Protein AF-A0A067EEF8-F1 (afdb_monomer_lite)

Radius of gyration: 35.22 Å; chains: 1; bounding box: 71×75×89 Å

Foldseek 3Di:
DPPCPVVVVVVVVVVVVVVVVPDDDPDDDDDDDPDDDPDDDDDDDDPVVVLVCVLVDDDPQVVQQPAADPPDDFDFDCDPNDTRTSHNQPVPPDPDRDDDPVCCSNPDDDDPVRVVVVVCPPPPPDPQQFDWDQDPPPGTDGDRPVVVVVVVPPPDDDPPDDDD

Structure (mmCIF, N/CA/C/O backbone):
data_AF-A0A067EEF8-F1
#
_entry.id   AF-A0A067EEF8-F1
#
loop_
_atom_site.group_PDB
_atom_site.id
_atom_site.type_symbol
_atom_site.label_atom_id
_atom_site.label_alt_id
_atom_site.label_comp_id
_atom_site.label_asym_id
_atom_site.label_entity_id
_atom_site.label_seq_id
_atom_site.pdbx_PDB_ins_code
_atom_site.Cartn_x
_atom_site.Cartn_y
_atom_site.Cartn_z
_atom_site.occupancy
_atom_site.B_iso_or_equiv
_atom_site.auth_seq_id
_atom_site.auth_comp_id
_atom_site.auth_asym_id
_atom_site.auth_atom_id
_atom_site.pdbx_PDB_model_num
ATOM 1 N N . TYR A 1 1 ? 37.598 6.978 -43.463 1.00 56.91 1 TYR A N 1
ATOM 2 C CA . TYR A 1 1 ? 37.581 5.510 -43.291 1.00 56.91 1 TYR A CA 1
ATOM 3 C C . TYR A 1 1 ? 36.670 4.860 -44.334 1.00 56.91 1 TYR A C 1
ATOM 5 O O . TYR A 1 1 ? 35.477 4.736 -44.089 1.00 56.91 1 TYR A O 1
ATOM 13 N N . PRO A 1 2 ? 37.197 4.474 -45.506 1.00 70.19 2 PRO A N 1
ATOM 14 C CA . PRO A 1 2 ? 36.390 4.034 -46.655 1.00 70.19 2 PRO A CA 1
ATOM 15 C C . PRO A 1 2 ? 35.853 2.589 -46.569 1.00 70.19 2 PRO A C 1
ATOM 17 O O . PRO A 1 2 ? 35.110 2.169 -47.444 1.00 70.19 2 PRO A O 1
ATOM 20 N N . SER A 1 3 ? 36.188 1.827 -45.520 1.00 80.38 3 SER A N 1
ATOM 21 C CA . SER A 1 3 ? 35.791 0.411 -45.383 1.00 80.38 3 SER A CA 1
ATOM 22 C C . SER A 1 3 ? 34.377 0.208 -44.796 1.00 80.38 3 SER A C 1
ATOM 24 O O . SER A 1 3 ? 33.764 -0.842 -44.969 1.00 80.38 3 SER A O 1
ATOM 26 N N . GLY A 1 4 ? 33.808 1.211 -44.109 1.00 84.56 4 GLY A N 1
ATOM 27 C CA . GLY A 1 4 ? 32.422 1.169 -43.605 1.00 84.56 4 GLY A CA 1
ATOM 28 C C . GLY A 1 4 ? 32.118 0.094 -42.545 1.00 84.56 4 GLY A C 1
ATOM 29 O O . GLY A 1 4 ? 30.967 -0.055 -42.138 1.00 84.56 4 GLY A O 1
ATOM 30 N N . THR A 1 5 ? 33.129 -0.634 -42.072 1.00 88.88 5 THR A N 1
ATOM 31 C CA . THR A 1 5 ? 33.020 -1.749 -41.116 1.00 88.88 5 THR A CA 1
ATOM 32 C C . THR A 1 5 ? 32.391 -1.332 -39.789 1.00 88.88 5 THR A C 1
ATOM 34 O O . THR A 1 5 ? 31.457 -1.979 -39.327 1.00 88.88 5 THR A O 1
ATOM 37 N N . VAL A 1 6 ? 32.819 -0.197 -39.232 1.00 90.00 6 VAL A N 1
ATOM 38 C CA . VAL A 1 6 ? 32.289 0.360 -37.972 1.00 90.00 6 VAL A CA 1
ATOM 39 C C . VAL A 1 6 ? 30.806 0.747 -38.089 1.00 90.00 6 VAL A C 1
ATOM 41 O O . VAL A 1 6 ? 30.022 0.568 -37.164 1.00 90.00 6 VAL A O 1
ATOM 44 N N . GLY A 1 7 ? 30.379 1.249 -39.252 1.00 92.00 7 GLY A N 1
ATOM 45 C CA . GLY A 1 7 ? 28.966 1.559 -39.486 1.00 92.00 7 GLY A CA 1
ATOM 46 C C . GLY A 1 7 ? 28.098 0.299 -39.556 1.00 92.00 7 GLY A C 1
ATOM 47 O O . GLY A 1 7 ? 26.954 0.307 -39.100 1.00 92.00 7 GLY A O 1
ATOM 48 N N . ARG A 1 8 ? 28.644 -0.798 -40.096 1.00 92.06 8 ARG A N 1
ATOM 49 C CA . ARG A 1 8 ? 27.959 -2.097 -40.156 1.00 92.06 8 ARG A CA 1
ATOM 50 C C . ARG A 1 8 ? 27.816 -2.721 -38.767 1.00 92.06 8 ARG A C 1
ATOM 52 O O . ARG A 1 8 ? 26.714 -3.157 -38.448 1.00 92.06 8 ARG A O 1
ATOM 59 N N . SER A 1 9 ? 28.849 -2.654 -37.923 1.00 93.94 9 SER A N 1
ATOM 60 C CA . SER A 1 9 ? 28.768 -3.162 -36.546 1.00 93.94 9 SER A CA 1
ATOM 61 C C . SER A 1 9 ? 27.720 -2.413 -35.716 1.00 93.94 9 SER A C 1
ATOM 63 O O . SER A 1 9 ? 26.864 -3.044 -35.103 1.00 93.94 9 SER A O 1
ATOM 65 N N . PHE A 1 10 ? 27.678 -1.075 -35.772 1.00 95.75 10 PHE A N 1
ATOM 66 C CA . PHE A 1 10 ? 26.636 -0.314 -35.068 1.00 95.75 10 PHE A CA 1
ATOM 67 C C . PHE A 1 10 ? 25.230 -0.605 -35.593 1.00 95.75 10 PHE A C 1
ATOM 69 O O . PHE A 1 10 ? 24.277 -0.663 -34.817 1.00 95.75 10 PHE A O 1
ATOM 76 N N . ARG A 1 11 ? 25.082 -0.820 -36.905 1.00 95.06 11 ARG A N 1
ATOM 77 C CA . ARG A 1 11 ? 23.795 -1.203 -37.497 1.00 95.06 11 ARG A CA 1
ATOM 78 C C . ARG A 1 11 ? 23.315 -2.556 -36.970 1.00 95.06 11 ARG A C 1
ATOM 80 O O . ARG A 1 11 ? 22.126 -2.695 -36.692 1.00 95.06 11 ARG A O 1
ATOM 87 N N . GLU A 1 12 ? 24.208 -3.531 -36.848 1.00 96.06 12 GLU A N 1
ATOM 88 C CA . GLU A 1 12 ? 23.904 -4.849 -36.280 1.00 96.06 12 GLU A CA 1
ATOM 89 C C . GLU A 1 12 ? 23.560 -4.752 -34.790 1.00 96.06 12 GLU A C 1
ATOM 91 O O . GLU A 1 12 ? 22.530 -5.269 -34.364 1.00 96.06 12 GLU A O 1
ATOM 96 N N . GLU A 1 13 ? 24.327 -3.993 -34.006 1.00 96.56 13 GLU A N 1
ATOM 97 C CA . GLU A 1 13 ? 24.024 -3.764 -32.589 1.00 96.56 13 GLU A CA 1
ATOM 98 C C . GLU A 1 13 ? 22.656 -3.105 -32.368 1.00 96.56 13 GLU A C 1
ATOM 100 O O . GLU A 1 13 ? 21.912 -3.493 -31.463 1.00 96.56 13 GLU A O 1
ATOM 105 N N . ILE A 1 14 ? 22.320 -2.092 -33.173 1.00 96.88 14 ILE A N 1
ATOM 106 C CA . ILE A 1 14 ? 21.027 -1.402 -33.096 1.00 96.88 14 ILE A CA 1
ATOM 107 C C . ILE A 1 14 ? 19.895 -2.367 -33.451 1.00 96.88 14 ILE A C 1
ATOM 109 O O . ILE A 1 14 ? 18.890 -2.397 -32.742 1.00 96.88 14 ILE A O 1
ATOM 113 N N . ARG A 1 15 ? 20.062 -3.187 -34.495 1.00 96.31 15 ARG A N 1
ATOM 114 C CA . ARG A 1 15 ? 19.072 -4.205 -34.880 1.00 96.31 15 ARG A CA 1
ATOM 115 C C . ARG A 1 15 ? 18.827 -5.215 -33.770 1.00 96.31 15 ARG A C 1
ATOM 117 O O . ARG A 1 15 ? 17.681 -5.369 -33.363 1.00 96.31 15 ARG A O 1
ATOM 124 N N . ASN A 1 16 ? 19.887 -5.777 -33.196 1.00 96.38 16 ASN A N 1
ATOM 125 C CA . ASN A 1 16 ? 19.776 -6.748 -32.106 1.00 96.38 16 ASN A CA 1
ATOM 126 C C . ASN A 1 16 ? 19.069 -6.150 -30.873 1.00 96.38 16 ASN A C 1
ATOM 128 O O . ASN A 1 16 ? 18.309 -6.830 -30.185 1.00 96.38 16 ASN A O 1
ATOM 132 N N . LYS A 1 17 ? 19.286 -4.858 -30.576 1.00 96.88 17 LYS A N 1
ATOM 133 C CA . LYS A 1 17 ? 18.577 -4.158 -29.488 1.00 96.88 17 LYS A CA 1
ATOM 134 C C . LYS A 1 17 ? 17.097 -3.942 -29.803 1.00 96.88 17 LYS A C 1
ATOM 136 O O . LYS A 1 17 ? 16.276 -4.101 -28.905 1.00 96.88 17 LYS A O 1
ATOM 141 N N . ILE A 1 18 ? 16.765 -3.584 -31.044 1.00 95.81 18 ILE A N 1
ATOM 142 C CA . ILE A 1 18 ? 15.377 -3.391 -31.483 1.00 95.81 18 ILE A CA 1
ATOM 143 C C . ILE A 1 18 ? 14.618 -4.717 -31.436 1.00 95.81 18 ILE A C 1
ATOM 145 O O . ILE A 1 18 ? 13.524 -4.747 -30.880 1.00 95.81 18 ILE A O 1
ATOM 149 N N . GLU A 1 19 ? 15.205 -5.802 -31.940 1.00 95.62 19 GLU A N 1
ATOM 150 C CA . GLU A 1 19 ? 14.620 -7.148 -31.872 1.00 95.62 19 GLU A CA 1
ATOM 151 C C . GLU A 1 19 ? 14.342 -7.540 -30.416 1.00 95.62 19 GLU A C 1
ATOM 153 O O . GLU A 1 19 ? 13.206 -7.849 -30.060 1.00 95.62 19 GLU A O 1
ATOM 158 N N . LYS A 1 20 ? 15.322 -7.348 -29.524 1.00 94.69 20 LYS A N 1
ATOM 159 C CA . LYS A 1 20 ? 15.158 -7.585 -28.083 1.00 94.69 20 LYS A CA 1
ATOM 160 C C . LYS A 1 20 ? 14.085 -6.711 -27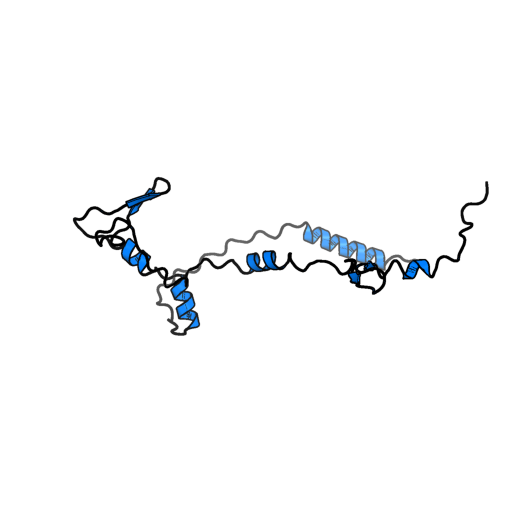.418 1.00 94.69 20 LYS A C 1
ATOM 162 O O . LYS A 1 20 ? 13.509 -7.110 -26.409 1.00 94.69 20 LYS A O 1
ATOM 167 N N . TRP A 1 21 ? 13.844 -5.496 -27.911 1.00 93.25 21 TRP A N 1
ATOM 168 C CA . TRP A 1 21 ? 12.782 -4.623 -27.393 1.00 93.25 21 TRP A CA 1
ATOM 169 C C . TRP A 1 21 ? 11.397 -4.985 -27.929 1.00 93.25 21 TRP A C 1
ATOM 171 O O . TRP A 1 21 ? 10.406 -4.692 -27.261 1.00 93.25 21 TRP A O 1
ATOM 181 N N . GLN A 1 22 ? 11.328 -5.586 -29.116 1.00 93.56 22 GLN A N 1
ATOM 182 C CA . GLN A 1 22 ? 10.086 -6.090 -29.700 1.00 93.56 22 GLN A CA 1
ATOM 183 C C . GLN A 1 22 ? 9.668 -7.427 -29.089 1.00 93.56 22 GLN A C 1
ATOM 185 O O . GLN A 1 22 ? 8.471 -7.703 -29.004 1.00 93.56 22 GLN A O 1
ATOM 190 N N . GLU A 1 23 ? 10.629 -8.236 -28.636 1.00 90.62 23 GLU A N 1
ATOM 191 C CA . GLU A 1 23 ? 10.346 -9.470 -27.913 1.00 90.62 23 GLU A CA 1
ATOM 192 C C . GLU A 1 23 ? 9.494 -9.181 -26.662 1.00 90.62 23 GLU A C 1
ATOM 194 O O . GLU A 1 23 ? 9.908 -8.425 -25.771 1.00 90.62 23 GLU A O 1
ATOM 199 N N . PRO A 1 24 ? 8.290 -9.776 -26.551 1.00 90.31 24 PRO A N 1
ATOM 200 C CA . PRO A 1 24 ? 7.490 -9.630 -25.351 1.00 90.31 24 PRO A CA 1
ATOM 201 C C . PRO A 1 24 ? 8.244 -10.245 -24.173 1.00 90.31 24 PRO A C 1
ATOM 203 O O . PRO A 1 24 ? 8.827 -11.325 -24.271 1.00 90.31 24 PRO A O 1
ATOM 206 N N . SER A 1 25 ? 8.215 -9.558 -23.029 1.00 87.19 25 SER A N 1
ATOM 207 C CA . SER A 1 25 ? 8.838 -10.075 -21.811 1.00 87.19 25 SER A CA 1
ATOM 208 C C . SER A 1 25 ? 8.314 -11.486 -21.518 1.00 87.19 25 SER A C 1
ATOM 210 O O . SER A 1 25 ? 7.099 -11.703 -21.598 1.00 87.19 25 SER A O 1
ATOM 212 N N . PRO A 1 26 ? 9.192 -12.441 -21.159 1.00 89.31 26 PRO A N 1
ATOM 213 C CA . PRO A 1 26 ? 8.770 -13.804 -20.882 1.00 89.31 26 PRO A CA 1
ATOM 214 C C . PRO A 1 26 ? 7.676 -13.814 -19.813 1.00 89.31 26 PRO A C 1
ATOM 216 O O . PRO A 1 26 ? 7.760 -13.102 -18.803 1.00 89.31 26 PRO A O 1
ATOM 219 N N . ALA A 1 27 ? 6.641 -14.626 -20.039 1.00 90.25 27 ALA A N 1
ATOM 220 C CA . ALA A 1 27 ? 5.493 -14.701 -19.148 1.00 90.25 27 ALA A CA 1
ATOM 221 C C . ALA A 1 27 ? 5.947 -15.022 -17.716 1.00 90.25 27 ALA A C 1
ATOM 223 O O . ALA A 1 27 ? 6.633 -16.015 -17.452 1.00 90.25 27 ALA A O 1
ATOM 224 N N . LYS A 1 28 ? 5.564 -14.164 -16.765 1.00 89.50 28 LYS A N 1
ATOM 225 C CA . LYS A 1 28 ? 5.874 -14.382 -15.352 1.00 89.50 28 LYS A CA 1
ATOM 226 C C . LYS A 1 28 ? 5.068 -15.578 -14.866 1.00 89.50 28 LYS A C 1
ATOM 228 O O . LYS A 1 28 ? 3.841 -15.537 -14.870 1.00 89.50 28 LYS A O 1
ATOM 233 N N . ARG A 1 29 ? 5.756 -16.620 -14.399 1.00 89.75 29 ARG A N 1
ATOM 234 C CA . ARG A 1 29 ? 5.101 -17.725 -13.692 1.00 89.75 29 ARG A CA 1
ATOM 235 C C . ARG A 1 29 ? 4.428 -17.178 -12.425 1.00 89.75 29 ARG A C 1
ATOM 237 O O . ARG A 1 29 ? 5.027 -16.317 -11.764 1.00 89.75 29 ARG A O 1
ATOM 244 N N . PRO A 1 30 ? 3.215 -17.641 -12.074 1.00 90.94 30 PRO A N 1
ATOM 245 C CA . PRO A 1 30 ? 2.565 -17.226 -10.840 1.00 90.94 30 PRO A CA 1
ATOM 246 C C . PRO A 1 30 ? 3.457 -17.622 -9.663 1.00 90.94 30 PRO A C 1
ATOM 248 O O . PRO A 1 30 ? 3.825 -18.786 -9.508 1.00 90.94 30 PRO A O 1
ATOM 251 N N . LYS A 1 31 ? 3.855 -16.638 -8.853 1.00 91.19 31 LYS A N 1
ATOM 252 C CA . LYS A 1 31 ? 4.579 -16.918 -7.613 1.00 91.19 31 LYS A CA 1
ATOM 253 C C . LYS A 1 31 ? 3.575 -17.522 -6.629 1.00 91.19 31 LYS A C 1
ATOM 255 O O . LYS A 1 31 ? 2.546 -16.879 -6.407 1.00 91.19 31 LYS A O 1
ATOM 260 N N . PRO A 1 32 ? 3.838 -18.714 -6.065 1.00 92.44 32 PRO A N 1
ATOM 261 C CA . PRO A 1 32 ? 2.946 -19.292 -5.074 1.00 92.44 32 PRO A CA 1
ATOM 262 C C . PRO A 1 32 ? 2.832 -18.352 -3.874 1.00 92.44 32 PRO A C 1
ATOM 264 O O . PRO A 1 32 ? 3.755 -17.587 -3.569 1.00 92.44 32 PRO A O 1
ATOM 267 N N . LEU A 1 33 ? 1.678 -18.397 -3.213 1.00 92.69 33 LEU A N 1
ATOM 268 C CA . LEU A 1 33 ? 1.479 -17.659 -1.976 1.00 92.69 33 LEU A CA 1
ATOM 269 C C . LEU A 1 33 ? 2.447 -18.180 -0.903 1.00 92.69 33 LEU A C 1
ATOM 271 O O . LEU A 1 33 ? 2.778 -19.369 -0.906 1.00 92.69 33 LEU A O 1
ATOM 275 N N . PRO A 1 34 ? 2.911 -17.310 0.011 1.00 91.38 34 PRO A N 1
ATOM 276 C CA . PRO A 1 34 ? 3.624 -17.774 1.189 1.00 91.38 34 PRO A CA 1
ATOM 277 C C . PRO A 1 34 ? 2.724 -18.718 1.990 1.00 91.38 34 PRO A C 1
ATOM 279 O O . PRO A 1 34 ? 1.507 -18.524 2.049 1.00 91.38 34 PRO A O 1
ATOM 282 N N . VAL A 1 35 ? 3.336 -19.738 2.591 1.00 91.06 35 VAL A N 1
ATOM 283 C CA . VAL A 1 35 ? 2.635 -20.680 3.467 1.00 91.06 35 VAL A CA 1
ATOM 284 C C . VAL A 1 35 ? 1.961 -19.892 4.600 1.00 91.06 35 VAL A C 1
ATOM 286 O O . VAL A 1 35 ? 2.556 -18.934 5.100 1.00 91.06 35 VAL A O 1
ATOM 289 N N . PRO A 1 36 ? 0.719 -20.228 4.987 1.00 92.19 36 PRO A N 1
ATOM 290 C CA . PRO A 1 36 ? 0.084 -19.611 6.142 1.00 92.19 36 PRO A CA 1
ATOM 291 C C . PRO A 1 36 ? 0.903 -19.874 7.414 1.00 92.19 36 PRO A C 1
ATOM 293 O O . PRO A 1 36 ? 0.963 -21.001 7.895 1.00 92.19 36 PRO A O 1
ATOM 296 N N . ASP A 1 37 ? 1.522 -18.831 7.961 1.00 82.81 37 ASP A N 1
ATOM 297 C CA . ASP A 1 37 ? 2.249 -18.914 9.228 1.00 82.81 37 ASP A CA 1
ATOM 298 C C . ASP A 1 37 ? 1.266 -18.812 10.408 1.00 82.81 37 ASP A C 1
ATOM 300 O O . ASP A 1 37 ? 0.485 -17.860 10.496 1.00 82.81 37 ASP A O 1
ATOM 3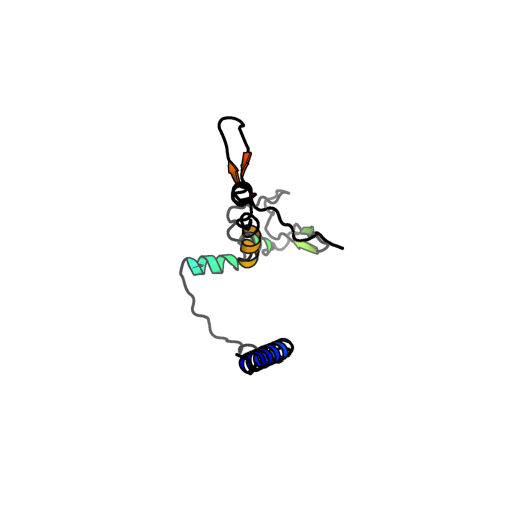04 N N . SER A 1 38 ? 1.325 -19.759 11.348 1.00 83.06 38 SER A N 1
ATOM 305 C CA . SER A 1 38 ? 0.549 -19.723 12.601 1.00 83.06 38 SER A CA 1
ATOM 306 C C . SER A 1 38 ? 1.266 -18.991 13.740 1.00 83.06 38 SER A C 1
ATOM 308 O O . SER A 1 38 ? 0.686 -18.767 14.803 1.00 83.06 38 SER A O 1
ATOM 310 N N . GLU A 1 39 ? 2.540 -18.6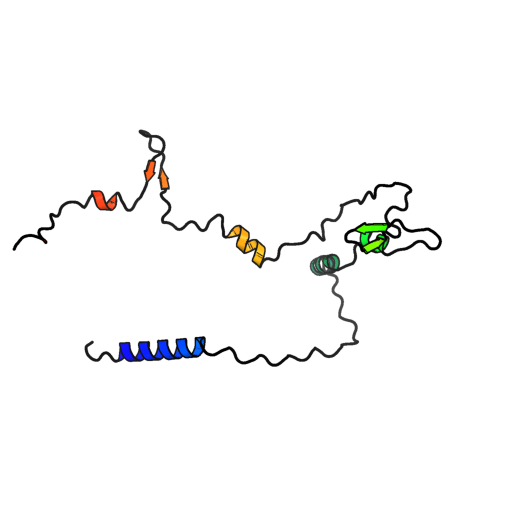45 13.556 1.00 87.50 39 GLU A N 1
ATOM 311 C CA . GLU A 1 39 ? 3.364 -18.105 14.630 1.00 87.50 39 GLU A CA 1
ATOM 312 C C . GLU A 1 39 ? 3.058 -16.628 14.931 1.00 87.50 39 GLU A C 1
ATOM 314 O O . GLU A 1 39 ? 2.914 -15.797 14.023 1.00 87.50 39 GLU A O 1
ATOM 319 N N . PRO A 1 40 ? 3.021 -16.240 16.218 1.00 87.19 40 PRO A N 1
ATOM 320 C CA . PRO A 1 40 ? 2.839 -14.851 16.596 1.00 87.19 40 PRO A CA 1
ATOM 321 C C . PRO A 1 40 ? 4.044 -14.013 16.152 1.00 87.19 40 PRO A C 1
ATOM 323 O O . PRO A 1 40 ? 5.185 -14.203 16.575 1.00 87.19 40 PRO A O 1
ATOM 326 N N . LYS A 1 41 ? 3.787 -13.008 15.314 1.00 85.94 41 LYS A N 1
ATOM 327 C CA . LYS A 1 41 ? 4.828 -12.098 14.824 1.00 85.94 41 LYS A CA 1
ATOM 328 C C . LYS A 1 41 ? 5.479 -11.309 15.967 1.00 85.94 41 LYS A C 1
ATOM 330 O O . LYS A 1 41 ? 4.796 -10.741 16.817 1.00 85.94 41 LYS A O 1
ATOM 335 N N . LYS A 1 42 ? 6.804 -11.128 15.903 1.00 87.12 42 LYS A N 1
ATOM 336 C CA . LYS A 1 42 ? 7.552 -10.251 16.825 1.00 87.12 42 LYS A CA 1
ATOM 337 C C . LYS A 1 42 ? 6.995 -8.821 16.804 1.00 87.12 42 LYS A C 1
ATOM 339 O O . LYS A 1 42 ? 7.011 -8.137 15.772 1.00 87.12 42 LYS A O 1
ATOM 344 N N . MET A 1 43 ? 6.522 -8.350 17.954 1.00 86.00 43 MET A N 1
A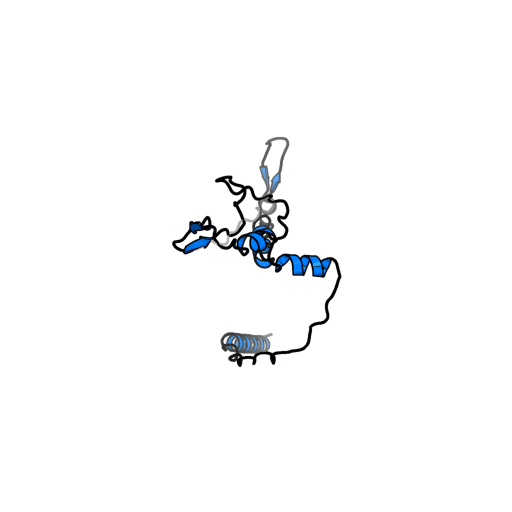TOM 345 C CA . MET A 1 43 ? 5.993 -6.998 18.115 1.00 86.00 43 MET A CA 1
ATOM 346 C C . MET A 1 43 ? 7.128 -5.994 18.332 1.00 86.00 43 MET A C 1
ATOM 348 O O . MET A 1 43 ? 8.059 -6.238 19.089 1.00 86.00 43 MET A O 1
ATOM 352 N N . LYS A 1 44 ? 7.051 -4.838 17.662 1.00 89.31 44 LYS A N 1
ATOM 353 C CA . LYS A 1 44 ? 7.977 -3.714 17.871 1.00 89.31 44 LYS A CA 1
ATOM 354 C C . LYS A 1 44 ? 7.222 -2.540 18.521 1.00 89.31 44 LYS A C 1
ATOM 356 O O . LYS A 1 44 ? 6.074 -2.273 18.161 1.00 89.31 44 LYS A O 1
ATOM 361 N N . GLY A 1 45 ? 7.862 -1.846 19.466 1.00 89.50 45 GLY A N 1
ATOM 362 C CA . GLY A 1 45 ? 7.247 -0.784 20.287 1.00 89.50 45 GLY A CA 1
ATOM 363 C C . GLY A 1 45 ? 7.589 0.664 19.898 1.00 89.50 45 GLY A C 1
ATOM 364 O O . GLY A 1 45 ? 7.164 1.597 20.565 1.00 89.50 45 GLY A O 1
ATOM 365 N N . GLY A 1 46 ? 8.362 0.895 18.832 1.00 94.62 46 GLY A N 1
ATOM 366 C CA . GLY A 1 46 ? 8.882 2.235 18.518 1.00 94.62 46 GLY A CA 1
ATOM 367 C C . GLY A 1 46 ? 7.844 3.232 17.975 1.00 94.62 46 GLY A C 1
ATOM 368 O O . GLY A 1 46 ? 6.899 2.853 17.279 1.00 94.62 46 GLY A O 1
ATOM 369 N N . ARG A 1 47 ? 8.088 4.539 18.179 1.00 92.50 47 ARG A N 1
ATOM 370 C CA . ARG A 1 47 ? 7.233 5.658 17.712 1.00 92.50 47 ARG A CA 1
ATOM 371 C C . ARG A 1 47 ? 6.852 5.560 16.228 1.00 92.50 47 ARG A C 1
ATOM 373 O O . ARG A 1 47 ? 5.694 5.770 15.873 1.00 92.50 47 ARG A O 1
ATOM 380 N N . ARG A 1 48 ? 7.809 5.219 15.352 1.00 90.81 48 ARG A N 1
ATOM 381 C CA . ARG A 1 48 ? 7.571 5.059 13.902 1.00 90.81 48 ARG A CA 1
ATOM 382 C C . ARG A 1 48 ? 6.590 3.926 13.608 1.00 90.81 48 ARG A C 1
ATOM 384 O O . ARG A 1 48 ? 5.704 4.092 12.772 1.00 90.81 48 ARG A O 1
ATOM 391 N N . LEU A 1 49 ? 6.741 2.789 14.288 1.00 90.94 49 LEU A N 1
ATOM 392 C CA . LEU A 1 49 ? 5.847 1.654 14.099 1.00 90.94 49 LEU A CA 1
ATOM 393 C C . LEU A 1 49 ? 4.473 1.929 14.704 1.00 90.94 49 LEU A C 1
ATOM 395 O O . LEU A 1 49 ? 3.481 1.592 14.068 1.00 90.94 49 LEU A O 1
ATOM 399 N N . ARG A 1 50 ? 4.400 2.591 15.866 1.00 90.69 50 ARG A N 1
ATOM 400 C CA . ARG A 1 50 ? 3.125 3.021 16.452 1.00 90.69 50 ARG A CA 1
ATOM 401 C C . ARG A 1 50 ? 2.351 3.901 15.470 1.00 90.69 50 ARG A C 1
ATOM 403 O O . ARG A 1 50 ? 1.232 3.557 15.123 1.00 90.69 50 ARG A O 1
ATOM 410 N N . LYS A 1 51 ? 2.998 4.912 14.875 1.00 88.75 51 LYS A N 1
ATOM 411 C CA . LYS A 1 51 ? 2.398 5.757 13.823 1.00 88.75 51 LYS A CA 1
ATOM 412 C C . LYS A 1 51 ? 1.996 4.972 12.566 1.00 88.75 51 LYS A C 1
ATOM 414 O O . LYS A 1 51 ? 1.039 5.333 11.893 1.00 88.75 51 LYS A O 1
ATOM 419 N N . MET A 1 52 ? 2.728 3.917 12.203 1.00 87.31 52 MET A N 1
ATOM 420 C CA . MET A 1 52 ? 2.349 3.043 11.088 1.00 87.31 52 MET A CA 1
ATOM 421 C C . MET A 1 52 ? 1.119 2.194 11.427 1.00 87.31 52 MET A C 1
ATOM 423 O O . MET A 1 52 ? 0.224 2.118 10.596 1.00 87.31 52 MET A O 1
ATOM 427 N N . LYS A 1 53 ? 1.073 1.589 12.620 1.00 89.19 53 LYS A N 1
ATOM 428 C CA . LYS A 1 53 ? -0.061 0.795 13.114 1.00 89.19 53 LYS A CA 1
ATOM 429 C C . LYS A 1 53 ? -1.311 1.659 13.274 1.00 89.19 53 LYS A C 1
ATOM 431 O O . LYS A 1 53 ? -2.363 1.263 12.799 1.00 89.19 53 LYS A O 1
ATOM 436 N N . GLU A 1 54 ? -1.174 2.866 13.824 1.00 86.94 54 GLU A N 1
ATOM 437 C CA . GLU A 1 54 ? -2.251 3.863 13.932 1.00 86.94 54 GLU A CA 1
ATOM 438 C C . GLU A 1 54 ? -2.898 4.186 12.574 1.00 86.94 54 GLU A C 1
ATOM 440 O O . GLU A 1 54 ? -4.079 4.494 12.542 1.00 86.94 54 GLU A O 1
ATOM 445 N N . ARG A 1 55 ? -2.163 4.088 11.450 1.00 86.31 55 ARG A N 1
ATOM 446 C CA . ARG A 1 55 ? -2.729 4.323 10.107 1.00 86.31 55 ARG A CA 1
ATOM 447 C C . ARG A 1 55 ? -3.667 3.223 9.611 1.00 86.31 55 ARG A C 1
ATOM 449 O O . ARG A 1 55 ? -4.460 3.484 8.718 1.00 86.31 55 ARG A O 1
ATOM 456 N N . TYR A 1 56 ? -3.515 2.007 10.121 1.00 86.38 56 TYR A N 1
ATOM 457 C CA . TYR A 1 56 ? -4.314 0.849 9.710 1.00 86.38 56 TYR A CA 1
ATOM 458 C C . TYR A 1 56 ? -5.269 0.382 10.811 1.00 86.38 56 TYR A C 1
ATOM 460 O O . TYR A 1 56 ? -6.140 -0.442 10.561 1.00 86.38 56 TYR A O 1
ATOM 468 N N . ALA A 1 57 ? -5.093 0.877 12.037 1.00 89.88 57 ALA A N 1
ATOM 469 C CA . ALA A 1 57 ? -5.955 0.558 13.157 1.00 89.88 57 ALA A CA 1
ATOM 470 C C . ALA A 1 57 ? -7.336 1.198 12.979 1.00 89.88 57 ALA A C 1
ATOM 472 O O . ALA A 1 57 ? -7.461 2.331 12.512 1.00 89.88 57 ALA A O 1
ATOM 473 N N . VAL A 1 58 ? -8.368 0.475 13.415 1.00 89.56 58 VAL A N 1
ATOM 474 C CA . VAL A 1 58 ? -9.737 0.989 13.486 1.00 89.56 58 VAL A CA 1
ATOM 475 C C . VAL A 1 58 ? -9.775 2.166 14.462 1.00 89.56 58 VAL A C 1
ATOM 477 O O . VAL A 1 58 ? -9.294 2.058 15.594 1.00 89.56 58 VAL A O 1
ATOM 480 N N . THR A 1 59 ? -10.336 3.292 14.020 1.00 88.06 59 THR A N 1
ATOM 481 C CA . THR A 1 59 ? -10.495 4.491 14.851 1.00 88.06 59 THR A CA 1
ATOM 482 C C . THR A 1 59 ? -11.471 4.257 15.982 1.00 88.06 59 THR A C 1
ATOM 484 O O . THR A 1 59 ? -12.389 3.452 15.864 1.00 88.06 59 THR A O 1
ATOM 487 N N . ASP A 1 60 ? -11.340 5.034 17.051 1.00 87.00 60 ASP A N 1
ATOM 488 C CA . ASP A 1 60 ? -12.298 4.973 18.155 1.00 87.00 60 ASP A CA 1
ATOM 489 C C . ASP A 1 60 ? -13.712 5.379 17.705 1.00 87.00 60 ASP A C 1
ATOM 491 O O . ASP A 1 60 ? -14.683 4.766 18.127 1.00 87.00 60 ASP A O 1
ATOM 495 N N . MET A 1 61 ? -13.832 6.303 16.743 1.00 84.94 61 MET A N 1
ATOM 496 C CA . MET A 1 61 ? -15.109 6.627 16.094 1.00 84.94 61 MET A CA 1
ATOM 497 C C . MET A 1 61 ? -15.714 5.415 15.368 1.00 84.94 61 MET A C 1
ATOM 499 O O . MET A 1 61 ? -16.894 5.133 15.546 1.00 84.94 61 MET A O 1
ATOM 503 N N . ARG A 1 62 ? -14.923 4.652 14.599 1.00 87.31 62 ARG A N 1
ATOM 504 C CA . ARG A 1 62 ? -15.431 3.452 13.918 1.00 87.31 62 ARG A CA 1
ATOM 505 C C . ARG A 1 62 ? -15.718 2.314 14.901 1.00 87.31 62 ARG A C 1
ATOM 507 O O . ARG A 1 62 ? -16.658 1.567 14.680 1.00 87.31 62 ARG A O 1
ATOM 514 N N . LYS A 1 63 ? -14.971 2.199 16.006 1.00 90.44 63 LYS A N 1
ATOM 515 C CA . LYS A 1 63 ? -15.301 1.259 17.093 1.00 90.44 63 LYS A CA 1
ATOM 516 C C . LYS A 1 63 ? -16.648 1.588 17.738 1.00 90.44 63 LYS A C 1
ATOM 518 O O . LYS A 1 63 ? -17.404 0.667 18.012 1.00 90.44 63 LYS A O 1
ATOM 523 N N . LEU A 1 64 ? -16.937 2.871 17.970 1.00 87.00 64 LEU A N 1
ATOM 524 C CA . LEU A 1 64 ? -18.234 3.319 18.487 1.00 87.00 64 LEU A CA 1
ATOM 525 C C . LEU A 1 64 ? -19.358 3.064 17.482 1.00 87.00 64 LEU A C 1
ATOM 527 O O . LEU A 1 64 ? -20.404 2.571 17.879 1.00 87.00 64 LEU A O 1
ATOM 531 N N . ALA A 1 65 ? -19.112 3.319 16.195 1.00 87.12 65 ALA A N 1
ATOM 532 C CA . ALA A 1 65 ? -20.075 3.006 15.144 1.00 87.12 65 ALA A CA 1
ATOM 533 C C . ALA A 1 65 ? -20.359 1.498 15.024 1.00 87.12 65 ALA A C 1
ATOM 535 O O . ALA A 1 65 ? -21.488 1.093 14.804 1.00 87.12 65 ALA A O 1
ATOM 536 N N . ASN A 1 66 ? -19.343 0.654 15.223 1.00 90.50 66 ASN A N 1
ATOM 537 C CA . ASN A 1 66 ? -19.497 -0.803 15.205 1.00 90.50 66 ASN A CA 1
ATOM 538 C C . ASN A 1 66 ? -20.115 -1.368 16.499 1.00 90.50 66 ASN A C 1
ATOM 540 O O . ASN A 1 66 ? -20.358 -2.573 16.576 1.00 90.50 66 ASN A O 1
ATOM 544 N N . ARG A 1 67 ? -20.293 -0.552 17.544 1.00 90.12 67 ARG A N 1
ATOM 545 C CA . ARG A 1 67 ? -20.906 -0.984 18.799 1.00 90.12 67 ARG A CA 1
ATOM 546 C C . ARG A 1 67 ? -22.393 -0.680 18.735 1.00 90.12 67 ARG A C 1
ATOM 548 O O . ARG A 1 67 ? -22.765 0.462 18.516 1.00 90.12 67 ARG A O 1
ATOM 555 N N . THR A 1 68 ? -23.214 -1.690 18.972 1.00 88.62 68 THR A N 1
ATOM 556 C CA . THR A 1 68 ? -24.670 -1.615 18.856 1.00 88.62 68 THR A CA 1
ATOM 557 C C . THR A 1 68 ? -25.303 -1.779 20.237 1.00 88.62 68 THR A C 1
ATOM 559 O O . THR A 1 68 ? -24.798 -2.537 21.075 1.00 88.62 68 THR A O 1
ATOM 562 N N . GLN A 1 69 ? -26.365 -1.024 20.529 1.00 88.62 69 GLN A N 1
ATOM 563 C CA . GLN A 1 69 ? -27.103 -1.179 21.784 1.00 88.62 69 GLN A CA 1
ATOM 564 C C . GLN A 1 69 ? -28.271 -2.131 21.567 1.00 88.62 69 GLN A C 1
ATOM 566 O O . GLN A 1 69 ? -29.154 -1.887 20.752 1.00 88.62 69 GLN A O 1
ATOM 571 N N . PHE A 1 70 ? -28.293 -3.212 22.340 1.00 89.75 70 PHE A N 1
ATOM 572 C CA . PHE A 1 70 ? -29.382 -4.171 22.279 1.00 89.75 70 PHE A CA 1
ATOM 573 C C . PHE A 1 70 ? -30.706 -3.546 22.746 1.00 89.75 70 PHE A C 1
ATOM 575 O O . PHE A 1 70 ? -30.741 -2.837 23.752 1.00 89.75 70 PHE A O 1
ATOM 582 N N . GLY A 1 71 ? -31.791 -3.828 22.021 1.00 88.38 71 GLY A N 1
ATOM 583 C CA . GLY A 1 71 ? -33.143 -3.369 22.356 1.00 88.38 71 GLY A CA 1
ATOM 584 C C . GLY A 1 71 ? -33.465 -1.918 21.977 1.00 88.38 71 GLY A C 1
ATOM 585 O O . GLY A 1 71 ? -34.583 -1.478 22.225 1.00 88.38 71 GLY A O 1
ATOM 586 N N . VAL A 1 72 ? -32.533 -1.182 21.362 1.00 84.69 72 VAL A N 1
ATOM 587 C CA . VAL A 1 72 ? -32.756 0.187 20.868 1.00 84.69 72 VAL A CA 1
ATOM 588 C C . VAL A 1 72 ? -32.568 0.204 19.354 1.00 84.69 72 VAL A C 1
ATOM 590 O O . VAL A 1 72 ? -31.573 -0.312 18.852 1.00 84.69 72 VAL A O 1
ATOM 593 N N . ALA A 1 73 ? -33.525 0.782 18.625 1.00 81.69 73 ALA A N 1
ATOM 594 C CA . ALA A 1 73 ? -33.409 0.939 17.179 1.00 81.69 73 ALA A CA 1
ATOM 595 C C . ALA A 1 73 ? -32.257 1.894 16.835 1.00 81.69 73 ALA A C 1
ATOM 597 O O . ALA A 1 73 ? -32.102 2.947 17.453 1.00 81.69 73 ALA A O 1
ATOM 598 N N . GLU A 1 74 ? -31.447 1.519 15.850 1.00 77.81 74 GLU A N 1
ATOM 599 C CA . GLU A 1 74 ? -30.292 2.312 15.445 1.00 77.81 74 GLU A CA 1
ATOM 600 C C . GLU A 1 74 ? -30.680 3.443 14.502 1.00 77.81 74 GLU A C 1
ATOM 602 O O . GLU A 1 74 ? -31.517 3.286 13.610 1.00 77.81 74 GLU A O 1
ATOM 607 N N . GLU A 1 75 ? -30.002 4.577 14.657 1.00 78.12 75 GLU A N 1
ATOM 608 C CA . GLU A 1 75 ? -30.012 5.617 13.642 1.00 78.12 75 GLU A CA 1
ATOM 609 C C . GLU A 1 75 ? -29.171 5.124 12.455 1.00 78.12 75 GLU A C 1
ATOM 611 O O . GLU A 1 75 ? -27.997 4.769 12.606 1.00 78.12 75 GLU A O 1
ATOM 616 N N . SER A 1 76 ? -29.784 5.051 11.276 1.00 77.62 76 SER A N 1
ATOM 617 C CA . SER A 1 76 ? -29.123 4.623 10.043 1.00 77.62 76 SER A CA 1
ATOM 618 C C . SER A 1 76 ? -29.190 5.728 9.005 1.00 77.62 76 SER A C 1
ATOM 620 O O . SER A 1 76 ? -30.175 6.461 8.909 1.00 77.62 76 SER A O 1
ATOM 622 N N . SER A 1 77 ? -28.122 5.857 8.224 1.00 76.94 77 SER A N 1
ATOM 623 C CA . SER A 1 77 ? -28.133 6.716 7.048 1.00 76.94 77 SER A CA 1
ATOM 624 C C . SER A 1 77 ? -28.400 5.910 5.801 1.00 76.94 77 SER A C 1
ATOM 626 O O . SER A 1 77 ? -27.833 4.839 5.589 1.00 76.94 77 SER A O 1
ATOM 628 N N . PHE A 1 78 ? -29.251 6.465 4.951 1.00 74.62 78 PHE A N 1
ATOM 629 C CA . PHE A 1 78 ? -29.489 5.938 3.624 1.00 74.62 78 PHE A CA 1
ATOM 630 C C . PHE A 1 78 ? -28.550 6.641 2.644 1.00 74.62 78 PHE A C 1
ATOM 632 O O . PHE A 1 78 ? -28.926 7.600 1.970 1.00 74.62 78 PHE A O 1
ATOM 639 N N . VAL A 1 79 ? -27.292 6.206 2.612 1.00 71.19 79 VAL A N 1
ATOM 640 C CA . VAL A 1 79 ? -26.297 6.707 1.656 1.00 71.19 79 VAL A CA 1
ATOM 641 C C . VAL A 1 79 ? -26.025 5.603 0.640 1.00 71.19 79 VAL A C 1
ATOM 643 O O . VAL A 1 79 ? -25.778 4.456 0.993 1.00 71.19 79 VAL A O 1
ATOM 646 N N . ASN A 1 80 ? -26.109 5.938 -0.649 1.00 72.12 80 ASN A N 1
ATOM 647 C CA . ASN A 1 80 ? -25.880 5.018 -1.771 1.00 72.12 80 ASN A CA 1
ATOM 648 C C . ASN A 1 80 ? -26.796 3.774 -1.804 1.00 72.12 80 ASN A C 1
ATOM 650 O O . ASN A 1 80 ? -26.425 2.751 -2.376 1.00 72.12 80 ASN A O 1
ATOM 654 N N . GLY A 1 81 ? -27.990 3.846 -1.210 1.00 71.19 81 GLY A N 1
ATOM 655 C CA . GLY A 1 81 ? -28.935 2.723 -1.184 1.00 71.19 81 GLY A CA 1
ATOM 656 C C . GLY A 1 81 ? -28.581 1.613 -0.190 1.00 71.19 81 GLY A C 1
ATOM 657 O O . GLY A 1 81 ? -29.292 0.613 -0.118 1.00 71.19 81 GLY A O 1
ATOM 658 N N . LEU A 1 82 ? -27.508 1.786 0.586 1.00 70.62 82 LEU A N 1
ATOM 659 C CA . LEU A 1 82 ? -27.105 0.889 1.662 1.00 70.62 82 LEU A CA 1
ATOM 660 C C . LEU A 1 82 ? -27.369 1.594 2.995 1.00 70.62 82 LEU A C 1
ATOM 662 O O . LEU A 1 82 ? -26.908 2.711 3.223 1.00 70.62 82 LEU A O 1
ATOM 666 N N . GLY A 1 83 ? -28.151 0.952 3.864 1.00 73.75 83 GLY A N 1
ATOM 667 C CA . GLY A 1 83 ? -28.417 1.452 5.210 1.00 73.75 83 GLY A CA 1
ATOM 668 C C . GLY A 1 83 ? -27.192 1.257 6.098 1.00 73.75 83 GLY A C 1
ATOM 669 O O . GLY A 1 83 ? -27.026 0.189 6.682 1.00 73.75 83 GLY A O 1
ATOM 670 N N . GLU A 1 84 ? -26.319 2.260 6.192 1.00 79.62 84 GLU A N 1
ATOM 671 C CA . GLU A 1 84 ? -25.210 2.235 7.148 1.00 79.62 84 GLU A CA 1
ATOM 672 C C . GLU A 1 84 ? -25.714 2.698 8.521 1.00 79.62 84 GLU A C 1
ATOM 674 O O . GLU A 1 84 ? -26.068 3.867 8.703 1.00 79.62 84 GLU A O 1
ATOM 679 N N . GLY A 1 85 ? -25.760 1.768 9.480 1.00 83.62 85 GLY A N 1
ATOM 680 C CA . GLY A 1 85 ? -26.077 2.040 10.883 1.00 83.62 85 GLY A CA 1
ATOM 681 C C . GLY A 1 85 ? -24.933 2.754 11.603 1.00 83.62 85 GLY A C 1
ATOM 682 O O . GLY A 1 85 ? -23.756 2.431 11.408 1.00 83.62 85 GLY A O 1
ATOM 683 N N . TYR A 1 86 ? -25.275 3.725 12.447 1.00 84.44 86 TYR A N 1
ATOM 684 C CA . TYR A 1 86 ? -24.306 4.479 13.242 1.00 84.44 86 TYR A CA 1
ATOM 685 C C . TYR A 1 86 ? -24.012 3.849 14.614 1.00 84.44 86 TYR A C 1
ATOM 687 O O . TYR A 1 86 ? -23.140 4.348 15.328 1.00 84.44 86 TYR A O 1
ATOM 695 N N . GLY A 1 87 ? -24.682 2.755 14.992 1.00 87.44 87 GLY A N 1
ATOM 696 C CA . GLY A 1 87 ? -24.480 2.082 16.277 1.00 87.44 87 GLY A CA 1
ATOM 697 C C . GLY A 1 87 ? -24.635 3.039 17.465 1.00 87.44 87 GLY A C 1
ATOM 698 O O . GLY A 1 87 ? -25.626 3.756 17.586 1.00 87.44 87 GLY A O 1
ATOM 699 N N . MET A 1 88 ? -23.634 3.089 18.347 1.00 85.31 88 MET A N 1
ATOM 700 C CA . MET A 1 88 ? -23.608 3.997 19.501 1.00 85.31 88 MET A CA 1
ATOM 701 C C . MET A 1 88 ? -23.210 5.440 19.150 1.00 85.31 88 MET A C 1
ATOM 703 O O . MET A 1 88 ? -23.246 6.326 20.011 1.00 85.31 88 MET A O 1
ATOM 707 N N . LEU A 1 89 ? -22.798 5.712 17.911 1.00 82.06 89 LEU A N 1
ATOM 708 C CA . LEU A 1 89 ? -22.465 7.063 17.478 1.00 82.06 89 LEU A CA 1
ATOM 709 C C . LEU A 1 89 ? -23.762 7.865 17.278 1.00 82.06 89 LEU A C 1
ATOM 711 O O . LEU A 1 89 ? -24.544 7.553 16.395 1.00 82.06 89 LEU A O 1
ATOM 715 N N . GLY A 1 90 ? -23.980 8.912 18.082 1.00 76.62 90 GLY A N 1
ATOM 716 C CA . GLY A 1 90 ? -25.179 9.766 17.982 1.00 76.62 90 GLY A CA 1
ATOM 717 C C . GLY A 1 90 ? -26.258 9.511 19.042 1.00 76.62 90 GLY A C 1
ATOM 718 O O . GLY A 1 90 ? -27.136 10.349 19.214 1.00 76.62 90 GLY A O 1
ATOM 719 N N . GLN A 1 91 ? -26.131 8.462 19.866 1.00 73.31 91 GLN A N 1
ATOM 720 C CA . GLN A 1 91 ? -27.110 8.111 20.916 1.00 73.31 91 GLN A CA 1
ATOM 721 C C . GLN A 1 91 ? -27.318 9.162 22.029 1.00 73.31 91 GLN A C 1
ATOM 723 O O . GLN A 1 91 ? -28.199 9.002 22.869 1.00 73.31 91 GLN A O 1
ATOM 728 N N . ALA A 1 92 ? -26.562 10.262 22.050 1.00 67.06 92 ALA A N 1
ATOM 729 C CA . ALA A 1 92 ? -26.682 11.329 23.049 1.00 67.06 92 ALA A CA 1
ATOM 730 C C . ALA A 1 92 ? -27.911 12.254 22.851 1.00 67.06 92 ALA A C 1
ATO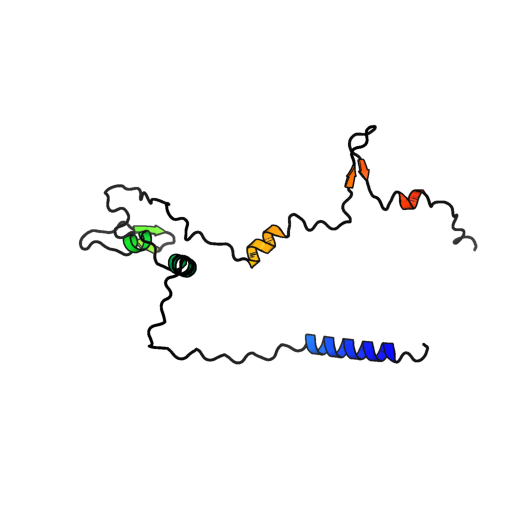M 732 O O . ALA A 1 92 ? -27.877 13.414 23.258 1.00 67.06 92 ALA A O 1
ATOM 733 N N . GLY A 1 93 ? -28.980 11.777 22.202 1.00 63.28 93 GLY A N 1
ATOM 734 C CA . GLY A 1 93 ? -30.246 12.510 22.045 1.00 63.28 93 GLY A CA 1
ATOM 735 C C . GLY A 1 93 ? -30.180 13.754 21.150 1.00 63.28 93 GLY A C 1
ATOM 736 O O . GLY A 1 93 ? -31.095 14.574 21.170 1.00 63.28 93 GLY A O 1
ATOM 737 N N . SER A 1 94 ? -29.109 13.927 20.370 1.00 63.06 94 SER A N 1
ATOM 738 C CA . SER A 1 94 ? -28.967 15.037 19.427 1.00 63.06 94 SER A CA 1
ATOM 739 C C . SER A 1 94 ? -29.017 14.501 18.003 1.00 63.06 94 SER A C 1
ATOM 741 O O . SER A 1 94 ? -28.153 13.725 17.617 1.00 63.06 94 SER A O 1
ATOM 743 N N . SER A 1 95 ? -29.966 14.989 17.202 1.00 66.31 95 SER A N 1
ATOM 744 C CA . SER A 1 95 ? -30.149 14.662 15.774 1.00 66.31 95 SER A CA 1
ATOM 745 C C . SER A 1 95 ? -28.965 15.029 14.866 1.00 66.31 95 SER A C 1
ATOM 747 O O . SER A 1 95 ? -29.034 14.898 13.646 1.00 66.31 95 SER A O 1
ATOM 749 N N . LYS A 1 96 ? -27.875 15.557 15.435 1.00 69.56 96 LYS A N 1
ATOM 750 C CA . LYS A 1 96 ? -26.651 15.919 14.724 1.00 69.56 96 LYS A CA 1
ATOM 751 C C . LYS A 1 96 ? -25.467 15.246 15.400 1.00 69.56 96 LYS A C 1
ATOM 753 O O . LYS A 1 96 ? -25.098 15.585 16.526 1.00 69.56 96 LYS A O 1
ATOM 758 N N . ILE A 1 97 ? -24.815 14.348 14.668 1.00 71.50 97 ILE A N 1
ATOM 759 C CA . ILE A 1 97 ? -23.587 13.695 15.113 1.00 71.50 97 ILE A CA 1
ATOM 760 C C . ILE A 1 97 ? -22.462 14.741 15.168 1.00 71.50 97 ILE A C 1
ATOM 762 O O . ILE A 1 97 ? -21.883 15.125 14.151 1.00 71.50 97 ILE A O 1
ATOM 766 N N . ARG A 1 98 ? -22.124 15.213 16.372 1.00 69.12 98 ARG A N 1
ATOM 767 C CA . ARG A 1 98 ? -20.930 16.039 16.603 1.00 69.12 98 ARG A CA 1
ATOM 768 C C . ARG A 1 98 ? -19.722 15.137 16.819 1.00 69.12 98 ARG A C 1
ATOM 770 O O . ARG A 1 98 ? -19.507 14.625 17.913 1.00 69.12 98 ARG A O 1
ATOM 777 N N . VAL A 1 99 ? -18.917 14.956 15.775 1.00 64.62 99 VAL A N 1
ATOM 778 C CA . VAL A 1 99 ? -17.633 14.253 15.881 1.00 64.62 99 VAL A CA 1
ATOM 779 C C . VAL A 1 99 ? -16.520 15.262 16.146 1.00 64.62 99 VAL A C 1
ATOM 781 O O . VAL A 1 99 ? -16.285 16.166 15.346 1.00 64.62 99 VAL A O 1
ATOM 784 N N . PHE A 1 100 ? -15.777 15.084 17.239 1.00 63.34 100 PHE A N 1
ATOM 785 C CA . PHE A 1 100 ? -14.517 15.798 17.434 1.00 63.34 100 PHE A CA 1
ATOM 786 C C . PHE A 1 100 ? -13.488 15.298 16.408 1.00 63.34 100 PHE A C 1
ATOM 788 O O . PHE A 1 100 ? -12.920 14.214 16.549 1.00 63.34 100 PHE A O 1
ATOM 795 N N . VAL A 1 101 ? -13.210 16.100 15.374 1.00 61.28 101 VAL A N 1
ATOM 796 C CA . VAL A 1 101 ? -12.209 15.834 14.315 1.00 61.28 101 VAL A CA 1
ATOM 797 C C . VAL A 1 101 ? -10.774 16.042 14.842 1.00 61.28 101 VAL A C 1
ATOM 799 O O . VAL A 1 101 ? -9.897 16.574 14.172 1.00 61.28 101 VAL A O 1
ATOM 802 N N . ALA A 1 102 ? -10.493 15.652 16.085 1.00 55.78 102 ALA A N 1
ATOM 803 C CA . ALA A 1 102 ? -9.225 15.969 16.743 1.00 55.78 102 ALA A CA 1
ATOM 804 C C . ALA A 1 102 ? -8.034 15.148 16.211 1.00 55.78 102 ALA A C 1
ATOM 806 O O . ALA A 1 102 ? -6.881 15.449 16.514 1.00 55.78 102 ALA A O 1
ATOM 807 N N . GLN A 1 103 ? -8.266 14.097 15.415 1.00 57.25 103 GLN A N 1
ATOM 808 C CA . GLN A 1 103 ? -7.190 13.232 14.930 1.00 57.25 103 GLN A CA 1
ATOM 809 C C . GLN A 1 103 ? -7.240 13.032 13.412 1.00 57.25 103 GLN A C 1
ATOM 811 O O . GLN A 1 103 ? -7.547 11.948 12.924 1.00 57.25 103 GLN A O 1
ATOM 816 N N . MET A 1 104 ? -6.785 14.030 12.645 1.00 59.25 104 MET A N 1
ATOM 817 C CA . MET A 1 104 ? -6.488 13.901 11.201 1.00 59.25 104 MET A CA 1
ATOM 818 C C . MET A 1 104 ? -5.296 12.963 10.887 1.00 59.25 104 MET A C 1
ATOM 820 O O . MET A 1 104 ? -4.654 13.057 9.841 1.00 59.25 104 MET A O 1
ATOM 824 N N . LYS A 1 105 ? -4.958 12.029 11.784 1.00 63.25 105 LYS A N 1
ATOM 825 C CA . LYS A 1 105 ? -3.834 11.090 11.624 1.00 63.25 105 LYS A CA 1
ATOM 826 C C . LYS A 1 105 ? -4.045 10.112 10.459 1.00 63.25 105 LYS A C 1
ATOM 828 O O . LYS A 1 105 ? -3.064 9.572 9.944 1.00 63.25 105 LYS A O 1
ATOM 833 N N . LEU A 1 106 ? -5.301 9.932 10.046 1.00 63.16 106 LEU A N 1
ATOM 834 C CA . LEU A 1 106 ? -5.752 9.039 8.976 1.00 63.16 106 LEU A CA 1
ATOM 835 C C . LEU A 1 106 ? -6.130 9.750 7.678 1.00 63.16 106 LEU A C 1
ATOM 837 O O . LEU A 1 106 ? -6.649 9.105 6.773 1.00 63.16 106 LEU A O 1
ATOM 841 N N . ALA A 1 107 ? -5.864 11.055 7.561 1.00 66.81 107 ALA A N 1
ATOM 842 C CA . ALA A 1 107 ? -6.090 11.757 6.304 1.00 66.81 107 ALA A CA 1
ATOM 843 C C . ALA A 1 107 ? -5.380 11.019 5.156 1.00 66.81 107 ALA A C 1
ATOM 845 O O . ALA A 1 107 ? -4.198 10.659 5.275 1.00 66.81 107 ALA A O 1
ATOM 846 N N . ALA A 1 108 ? -6.116 10.777 4.067 1.00 72.44 108 ALA A N 1
ATOM 847 C CA . ALA A 1 108 ? -5.614 10.073 2.899 1.00 72.44 108 ALA A CA 1
ATOM 848 C C . ALA A 1 108 ? -4.366 10.793 2.379 1.00 72.44 108 ALA A C 1
ATOM 850 O O . ALA A 1 108 ? -4.413 11.936 1.926 1.00 72.44 108 ALA A O 1
ATOM 851 N N . LYS A 1 109 ? -3.209 10.137 2.493 1.00 72.94 109 LYS A N 1
ATOM 852 C CA . LYS A 1 109 ? -1.962 10.692 1.976 1.00 72.94 109 LYS A CA 1
ATOM 853 C C . LYS A 1 109 ? -1.855 10.347 0.510 1.00 72.94 109 LYS A C 1
ATOM 855 O O . LYS A 1 109 ? -1.819 9.174 0.149 1.00 72.94 109 LYS A O 1
ATOM 860 N N . VAL A 1 110 ? -1.727 11.382 -0.306 1.00 71.56 110 VAL A N 1
ATOM 861 C CA . VAL A 1 110 ? -1.400 11.254 -1.720 1.00 71.56 110 VAL A CA 1
ATOM 862 C C . VAL A 1 110 ? -0.129 10.413 -1.873 1.00 71.56 110 VAL A C 1
ATOM 864 O O . VAL A 1 110 ? 0.890 10.670 -1.222 1.00 71.56 110 VAL A O 1
ATOM 867 N N . ALA A 1 111 ? -0.192 9.383 -2.720 1.00 76.31 111 ALA A N 1
ATOM 868 C CA . ALA A 1 111 ? 0.951 8.528 -3.007 1.00 76.31 111 ALA A CA 1
ATOM 869 C C . ALA A 1 111 ? 2.125 9.369 -3.531 1.00 76.31 111 ALA A C 1
ATOM 871 O O . ALA A 1 111 ? 1.935 10.284 -4.331 1.00 76.31 111 ALA A O 1
ATOM 872 N N . LYS A 1 112 ? 3.357 9.036 -3.122 1.00 73.69 112 LYS A N 1
ATOM 873 C CA . LYS A 1 112 ? 4.569 9.799 -3.481 1.00 73.69 112 LYS A CA 1
ATOM 874 C C . LYS A 1 112 ? 4.679 10.060 -4.994 1.00 73.69 112 LYS A C 1
ATOM 876 O O . LYS A 1 112 ? 4.953 11.182 -5.397 1.00 73.69 112 LYS A O 1
ATOM 881 N N . LYS A 1 113 ? 4.343 9.053 -5.811 1.00 69.38 113 LYS A N 1
ATOM 882 C CA . LYS A 1 113 ? 4.327 9.141 -7.282 1.00 69.38 113 LYS A CA 1
ATOM 883 C C . LYS A 1 113 ? 3.340 10.176 -7.829 1.00 69.38 113 LYS A C 1
ATOM 885 O O . LYS A 1 113 ? 3.588 10.763 -8.870 1.00 69.38 113 LYS A O 1
ATOM 890 N N . PHE A 1 114 ? 2.211 10.380 -7.154 1.00 69.00 114 PHE A N 1
ATOM 891 C CA . PHE A 1 114 ? 1.214 11.369 -7.560 1.00 69.00 114 PHE A CA 1
ATOM 892 C C . PHE A 1 114 ? 1.622 12.772 -7.094 1.00 69.00 114 PHE A C 1
ATOM 894 O O . PHE A 1 114 ? 1.483 13.728 -7.844 1.00 69.00 114 PHE A O 1
ATOM 901 N N . LYS A 1 115 ? 2.253 12.891 -5.915 1.00 67.44 115 LYS A N 1
ATOM 902 C CA . LYS A 1 115 ? 2.811 14.163 -5.424 1.00 67.44 115 LYS A CA 1
ATOM 903 C C . LYS A 1 115 ? 3.871 14.748 -6.370 1.00 67.44 115 LYS A C 1
ATOM 905 O O . LYS A 1 115 ? 3.864 15.947 -6.621 1.00 67.44 115 LYS A O 1
ATOM 910 N N . GLU A 1 116 ? 4.761 13.910 -6.899 1.00 64.50 116 GLU A N 1
ATOM 911 C CA . GLU A 1 116 ? 5.832 14.338 -7.816 1.00 64.50 116 GLU A CA 1
ATOM 912 C C . GLU A 1 116 ? 5.288 14.851 -9.158 1.00 64.50 116 GLU A C 1
ATOM 914 O O . GLU A 1 116 ? 5.790 15.844 -9.677 1.00 64.50 116 GLU A O 1
ATOM 919 N N . LYS A 1 117 ? 4.203 14.260 -9.678 1.00 64.56 117 LYS A N 1
ATOM 920 C CA . LYS A 1 117 ? 3.547 14.741 -10.907 1.00 64.56 117 LYS A CA 1
ATOM 921 C C . LYS A 1 117 ? 2.953 16.145 -10.758 1.00 64.56 117 LYS A C 1
ATOM 923 O O . LYS A 1 117 ? 2.983 16.910 -11.712 1.00 64.56 117 LYS A O 1
ATOM 928 N N . HIS A 1 118 ? 2.462 16.497 -9.570 1.00 61.19 118 HIS A N 1
ATOM 929 C CA . HIS A 1 118 ? 1.916 17.832 -9.307 1.00 61.19 118 HIS A CA 1
ATOM 930 C C . HIS A 1 118 ? 2.990 18.902 -9.070 1.00 61.19 118 HIS A C 1
ATOM 932 O O . HIS A 1 118 ? 2.747 20.066 -9.364 1.00 61.19 118 HIS A O 1
ATOM 938 N N . TYR A 1 119 ? 4.178 18.524 -8.590 1.00 59.97 119 TYR A N 1
ATOM 939 C CA . TYR A 1 119 ? 5.305 19.452 -8.416 1.00 59.97 119 TYR A CA 1
ATOM 940 C C . TYR A 1 119 ? 6.169 19.618 -9.677 1.00 59.97 119 TYR A C 1
ATOM 942 O O . TYR A 1 119 ? 6.873 20.612 -9.803 1.00 59.97 119 TYR A O 1
ATOM 950 N N . GLY A 1 120 ? 6.112 18.682 -10.630 1.00 57.38 120 GLY A N 1
ATOM 951 C CA . GLY A 1 120 ? 6.874 18.765 -11.883 1.00 57.38 120 GLY A CA 1
ATOM 952 C C . GLY A 1 120 ? 6.342 19.780 -12.904 1.00 57.38 120 GLY A C 1
ATOM 953 O O . GLY A 1 120 ? 7.010 20.034 -13.900 1.00 57.38 120 GLY A O 1
ATOM 954 N N . SER A 1 121 ? 5.158 20.363 -12.679 1.00 59.41 121 SER A N 1
ATOM 955 C CA . SER A 1 121 ? 4.526 21.289 -13.630 1.00 59.41 121 SER A CA 1
ATOM 956 C C . SER A 1 121 ? 4.873 22.762 -13.397 1.00 59.41 121 SER A C 1
ATOM 958 O O . SER A 1 121 ? 4.659 23.565 -14.301 1.00 59.41 121 SER A O 1
ATOM 960 N N . SER A 1 122 ? 5.375 23.143 -12.218 1.00 60.09 122 SER A N 1
ATOM 961 C CA . SER A 1 122 ? 5.608 24.559 -11.900 1.00 60.09 122 SER A CA 1
ATOM 962 C C . SER A 1 122 ? 6.968 25.088 -12.360 1.00 60.09 122 SER A C 1
ATOM 964 O O . SER A 1 122 ? 7.123 26.300 -12.434 1.00 60.09 122 SER A O 1
ATOM 966 N N . ASP A 1 123 ? 7.930 24.216 -12.688 1.00 57.50 123 ASP A N 1
ATOM 967 C CA . ASP A 1 123 ? 9.326 24.639 -12.907 1.00 57.50 123 ASP A CA 1
ATOM 968 C C . ASP A 1 123 ? 10.021 23.991 -14.121 1.00 57.50 123 ASP A C 1
ATOM 970 O O . ASP A 1 123 ? 11.193 24.230 -14.397 1.00 57.50 123 ASP A O 1
ATOM 974 N N . ALA A 1 124 ? 9.300 23.202 -14.924 1.00 62.25 124 ALA A N 1
ATOM 975 C CA . ALA A 1 124 ? 9.832 22.584 -16.146 1.00 62.25 124 ALA A CA 1
ATOM 976 C C . ALA A 1 124 ? 9.855 23.544 -17.347 1.00 62.25 124 ALA A C 1
ATOM 978 O O . ALA A 1 124 ? 9.632 23.149 -18.493 1.00 62.25 124 ALA A O 1
ATOM 979 N N . THR A 1 125 ? 10.116 24.825 -17.111 1.00 60.31 125 THR A N 1
ATOM 980 C CA . THR A 1 125 ? 10.260 25.777 -18.203 1.00 60.31 125 THR A CA 1
ATOM 981 C C . THR A 1 125 ? 11.712 25.940 -18.595 1.00 60.31 125 THR A C 1
ATOM 983 O O . THR A 1 125 ? 12.444 26.756 -18.051 1.00 60.31 125 THR A O 1
ATOM 986 N N . SER A 1 126 ? 12.088 25.101 -19.559 1.00 61.47 126 SER A N 1
ATOM 987 C CA . SER A 1 126 ? 13.343 25.073 -20.306 1.00 61.47 126 SER A CA 1
ATOM 988 C C . SER A 1 126 ? 14.011 26.443 -20.466 1.00 61.47 126 SER A C 1
ATOM 990 O O . SER A 1 126 ? 13.335 27.426 -20.776 1.00 61.47 126 SER A O 1
ATOM 992 N N . GLY A 1 127 ? 15.346 26.473 -20.382 1.00 64.38 127 GLY A N 1
ATOM 993 C CA . GLY A 1 127 ? 16.227 27.642 -20.549 1.00 64.38 127 GLY A CA 1
ATOM 994 C C . GLY A 1 127 ? 16.192 28.362 -21.911 1.00 64.38 127 GLY A C 1
ATOM 995 O O . GLY A 1 127 ? 17.168 29.003 -22.279 1.00 64.38 127 GLY A O 1
ATOM 996 N N . ARG A 1 128 ? 15.083 28.270 -22.654 1.00 64.62 128 ARG A N 1
ATOM 997 C CA . ARG A 1 128 ? 14.729 29.099 -23.819 1.00 64.62 128 ARG A CA 1
ATOM 998 C C . ARG A 1 128 ? 13.711 30.194 -23.472 1.00 64.62 128 ARG A C 1
ATOM 1000 O O . ARG A 1 128 ? 13.264 30.898 -24.369 1.00 64.62 128 ARG A O 1
ATOM 1007 N N . LYS A 1 129 ? 13.309 30.338 -22.202 1.00 61.72 129 LYS A N 1
ATOM 1008 C CA . LYS A 1 129 ? 12.423 31.430 -21.787 1.00 61.72 129 LYS A CA 1
ATOM 1009 C C . LYS A 1 129 ? 13.124 32.777 -21.962 1.00 61.72 129 LYS A C 1
ATOM 1011 O O . LYS A 1 129 ? 14.159 33.024 -21.347 1.00 61.72 129 LYS A O 1
ATOM 1016 N N . SER A 1 130 ? 12.527 33.630 -22.788 1.00 60.34 130 SER A N 1
ATOM 1017 C CA . SER A 1 130 ? 12.773 35.070 -22.830 1.00 60.34 130 SER A CA 1
ATOM 1018 C C . SER A 1 130 ? 12.852 35.629 -21.406 1.00 60.34 130 SER A C 1
ATOM 1020 O O . SER A 1 130 ? 11.950 35.382 -20.599 1.00 60.34 130 SER A O 1
ATOM 1022 N N . ARG A 1 131 ? 13.933 36.346 -21.081 1.00 67.44 131 ARG A N 1
ATOM 1023 C CA . ARG A 1 131 ? 14.106 36.994 -19.773 1.00 67.44 131 ARG A CA 1
ATOM 1024 C C . ARG A 1 131 ? 13.596 38.427 -19.889 1.00 67.44 131 ARG A C 1
ATOM 1026 O O . ARG A 1 131 ? 14.095 39.175 -20.723 1.00 67.44 131 ARG A O 1
ATOM 1033 N N . LEU A 1 132 ? 12.607 38.807 -19.086 1.00 71.75 132 LEU A N 1
ATOM 1034 C CA . LEU A 1 132 ? 12.184 40.205 -18.980 1.00 71.75 132 LEU A CA 1
ATOM 1035 C C . LEU A 1 132 ? 13.244 40.971 -18.176 1.00 71.75 132 LEU A C 1
ATOM 1037 O O . LEU A 1 132 ? 13.558 40.565 -17.056 1.00 71.75 132 LEU A O 1
ATOM 1041 N N . ALA A 1 133 ? 13.817 42.027 -18.748 1.00 69.12 133 ALA A N 1
ATOM 1042 C CA . ALA A 1 133 ? 14.799 42.895 -18.106 1.00 69.12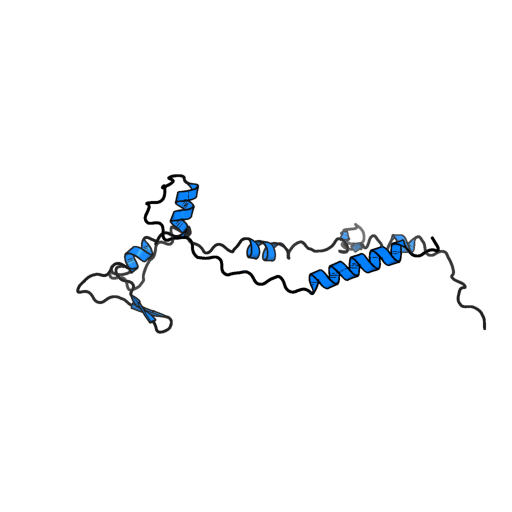 133 ALA A CA 1
ATOM 1043 C C . ALA A 1 133 ? 14.213 44.305 -17.948 1.00 69.12 133 ALA A C 1
ATOM 1045 O O . ALA A 1 133 ? 13.529 44.810 -18.836 1.00 69.12 133 ALA A O 1
ATOM 1046 N N . PHE A 1 134 ? 14.460 44.925 -16.797 1.00 68.88 134 PHE A N 1
ATOM 1047 C CA . PHE A 1 134 ? 13.975 46.266 -16.482 1.00 68.88 134 PHE A CA 1
ATOM 1048 C C . PHE A 1 134 ? 15.070 47.278 -16.831 1.00 68.88 134 PHE A C 1
ATOM 1050 O O . PHE A 1 134 ? 16.097 47.326 -16.151 1.00 68.88 134 PHE A O 1
ATOM 1057 N N . THR A 1 135 ? 14.888 48.042 -17.909 1.00 64.62 135 THR A N 1
ATOM 1058 C CA . THR A 1 135 ? 15.846 49.069 -18.348 1.00 64.62 135 THR A CA 1
ATOM 1059 C C . THR A 1 135 ? 15.287 50.470 -18.068 1.00 64.62 135 THR A C 1
ATOM 1061 O O . THR A 1 135 ? 14.082 50.695 -18.193 1.00 64.62 135 THR A O 1
ATOM 1064 N N . PRO A 1 136 ? 16.132 51.441 -17.671 1.00 66.75 136 PRO A N 1
ATOM 1065 C CA . PRO A 1 136 ? 15.676 52.728 -17.131 1.00 66.75 136 PRO A CA 1
ATOM 1066 C C . PRO A 1 136 ? 14.979 53.646 -18.149 1.00 66.75 136 PRO A C 1
ATOM 1068 O O . PRO A 1 136 ? 14.367 54.630 -17.751 1.00 66.75 136 PRO A O 1
ATOM 1071 N N . VAL A 1 137 ? 15.055 53.341 -19.447 1.00 64.69 137 VAL A N 1
ATOM 1072 C CA . VAL A 1 137 ? 14.444 54.154 -20.514 1.00 64.69 137 VAL A CA 1
ATOM 1073 C C . VAL A 1 137 ? 13.058 53.634 -20.907 1.00 64.69 137 VAL A C 1
ATOM 1075 O O . VAL A 1 137 ? 12.196 54.418 -21.294 1.00 64.69 137 VAL A O 1
ATOM 1078 N N . GLN A 1 138 ? 12.815 52.325 -20.788 1.00 61.94 138 GLN A N 1
ATOM 1079 C CA . GLN A 1 138 ? 11.626 51.683 -21.351 1.00 61.94 138 GLN A CA 1
ATOM 1080 C C . GLN A 1 138 ? 11.081 50.571 -20.446 1.00 61.94 138 GLN A C 1
ATOM 1082 O O . GLN A 1 138 ? 10.594 49.566 -20.933 1.00 61.94 138 GLN A O 1
ATOM 1087 N N . TRP A 1 139 ? 11.161 50.758 -19.128 1.00 64.50 139 TRP A N 1
ATOM 1088 C CA . TRP A 1 139 ? 10.484 50.023 -18.046 1.00 64.50 139 TRP A CA 1
ATOM 1089 C C . TRP A 1 139 ? 10.475 48.472 -18.115 1.00 64.50 139 TRP A C 1
ATOM 1091 O O . TRP A 1 139 ? 11.042 47.854 -17.229 1.00 64.50 139 TRP A O 1
ATOM 1101 N N . LEU A 1 140 ? 9.891 47.785 -19.102 1.00 73.12 140 LEU A N 1
ATOM 1102 C CA . LEU A 1 140 ? 10.016 46.326 -19.266 1.00 73.12 140 LEU A CA 1
ATOM 1103 C C . LEU A 1 140 ? 10.347 45.938 -20.711 1.00 73.12 140 LEU A C 1
ATOM 1105 O O . LEU A 1 140 ? 9.538 46.141 -21.614 1.00 73.12 140 LEU A O 1
ATOM 1109 N N . GLU A 1 141 ? 11.485 45.269 -20.903 1.00 68.75 141 GLU A N 1
ATOM 1110 C CA . GLU A 1 141 ? 11.920 44.756 -22.203 1.00 68.75 141 GLU A CA 1
ATOM 1111 C C . GLU A 1 141 ? 12.096 43.226 -22.186 1.00 68.75 141 GLU A C 1
ATOM 1113 O O . GLU A 1 141 ? 12.617 42.637 -21.236 1.00 68.75 141 GLU A O 1
ATOM 1118 N N . LEU A 1 142 ? 11.661 42.556 -23.258 1.00 68.31 142 LEU A N 1
ATOM 1119 C CA . LEU A 1 142 ? 11.859 41.121 -23.487 1.00 68.31 142 LEU A CA 1
ATOM 1120 C C . LEU A 1 142 ? 13.256 40.867 -24.079 1.00 68.31 142 LEU A C 1
ATOM 1122 O O . LEU A 1 142 ? 13.450 40.979 -25.285 1.00 68.31 142 LEU A O 1
ATOM 1126 N N . SER A 1 143 ? 14.222 40.457 -23.253 1.00 63.66 143 SER A N 1
ATOM 1127 C CA . SER A 1 143 ? 15.581 40.142 -23.716 1.00 63.66 143 SER A CA 1
ATOM 1128 C C . SER A 1 143 ? 15.698 38.699 -24.236 1.00 63.66 143 SER A C 1
ATOM 1130 O O . SER A 1 143 ? 15.461 37.715 -23.518 1.00 63.66 143 SER A O 1
ATOM 1132 N N . ILE A 1 144 ? 16.080 38.566 -25.512 1.00 66.19 144 ILE A N 1
ATOM 1133 C CA . ILE A 1 144 ? 16.447 37.296 -26.154 1.00 66.19 144 ILE A CA 1
ATOM 1134 C C . ILE A 1 144 ? 17.964 37.332 -26.400 1.00 66.19 144 ILE A C 1
ATOM 1136 O O . ILE A 1 144 ? 18.410 37.934 -27.378 1.00 66.19 144 ILE A O 1
ATOM 1140 N N . PRO A 1 145 ? 18.789 36.687 -25.554 1.00 62.59 145 PRO A N 1
ATOM 1141 C CA . PRO A 1 145 ? 20.248 36.823 -25.620 1.00 62.59 145 PRO A CA 1
ATOM 1142 C C . PRO A 1 145 ? 20.857 36.339 -26.947 1.00 62.59 145 PRO A C 1
ATOM 1144 O O . PRO A 1 145 ? 21.927 36.790 -27.338 1.00 62.59 145 PRO A O 1
ATOM 1147 N N . GLN A 1 146 ? 20.173 35.448 -27.670 1.00 59.72 146 GLN A N 1
ATOM 1148 C CA . GLN A 1 146 ? 20.658 34.892 -28.935 1.00 59.72 146 GLN A CA 1
ATOM 1149 C C . GLN A 1 146 ? 20.381 35.800 -30.148 1.00 59.72 146 GLN A C 1
ATOM 1151 O O . GLN A 1 146 ? 21.090 35.706 -31.145 1.00 59.72 146 GLN A O 1
ATOM 1156 N N . ALA A 1 147 ? 19.395 36.702 -30.056 1.00 59.53 147 ALA A N 1
ATOM 1157 C CA . ALA A 1 147 ? 19.049 37.633 -31.133 1.00 59.53 147 ALA A CA 1
ATOM 1158 C C . ALA A 1 147 ? 20.059 38.791 -31.239 1.00 59.53 147 ALA A C 1
ATOM 1160 O O . ALA A 1 147 ? 20.454 39.169 -32.340 1.00 59.53 147 ALA A O 1
ATOM 1161 N N . HIS A 1 148 ? 20.566 39.288 -30.103 1.00 58.41 148 HIS A N 1
ATOM 1162 C CA . HIS A 1 148 ? 21.591 40.341 -30.079 1.00 58.41 148 HIS A CA 1
ATOM 1163 C C . HIS A 1 148 ? 22.918 39.912 -30.726 1.00 58.41 148 HIS A C 1
ATOM 1165 O O . HIS A 1 148 ? 23.586 40.726 -31.360 1.00 58.41 148 HIS A O 1
ATOM 1171 N N . ALA A 1 149 ? 23.285 38.630 -30.626 1.00 57.53 149 ALA A N 1
ATOM 1172 C CA . ALA A 1 149 ? 24.493 38.097 -31.259 1.00 57.53 149 ALA A CA 1
ATOM 1173 C C . ALA A 1 149 ? 24.402 38.070 -32.799 1.00 57.53 149 ALA A C 1
ATOM 1175 O O . ALA A 1 149 ? 25.428 38.115 -33.471 1.00 57.53 149 ALA A O 1
ATOM 1176 N N . GLN A 1 150 ? 23.190 38.016 -33.365 1.00 55.97 150 GLN A N 1
ATOM 1177 C CA . GLN A 1 150 ? 22.975 37.974 -34.817 1.00 55.97 150 GLN A CA 1
ATOM 1178 C C . GLN A 1 150 ? 22.978 39.368 -35.462 1.00 55.97 150 GLN A C 1
ATOM 1180 O O . GLN A 1 150 ? 23.350 39.491 -36.626 1.00 55.97 150 GLN A O 1
ATOM 1185 N N . GLN A 1 151 ? 22.633 40.425 -34.718 1.00 54.66 151 GLN A N 1
ATOM 1186 C CA . GLN A 1 151 ? 22.661 41.803 -35.233 1.00 54.66 151 GLN A CA 1
ATOM 1187 C C . GLN A 1 151 ? 24.078 42.373 -35.392 1.00 54.66 151 GLN A C 1
ATOM 1189 O O . GLN A 1 151 ? 24.303 43.199 -36.268 1.00 54.66 151 GLN A O 1
ATOM 1194 N N . LEU A 1 152 ? 25.053 41.906 -34.606 1.00 51.56 152 LEU A N 1
ATOM 1195 C CA . LEU A 1 152 ? 26.454 42.341 -34.723 1.00 51.56 152 LEU A CA 1
ATOM 1196 C C . LEU A 1 152 ? 27.218 41.655 -35.875 1.00 51.56 152 LEU A C 1
ATOM 1198 O O . LEU A 1 152 ? 28.362 42.009 -36.139 1.00 51.56 152 LEU A O 1
ATOM 1202 N N . GLY A 1 153 ? 26.599 40.685 -36.561 1.00 49.53 153 GLY A N 1
ATOM 1203 C CA . GLY A 1 153 ? 27.230 39.874 -37.609 1.00 49.53 153 GLY A CA 1
ATOM 1204 C C . GLY A 1 153 ? 26.657 40.045 -39.021 1.00 49.53 153 GLY A C 1
ATOM 1205 O O . GLY A 1 153 ? 27.052 39.298 -39.916 1.00 49.53 153 GLY A O 1
ATOM 1206 N N . SER A 1 154 ? 25.731 40.982 -39.268 1.00 49.44 154 SER A N 1
ATOM 1207 C CA . SER A 1 154 ? 25.095 41.149 -40.588 1.00 49.44 154 SER A CA 1
ATOM 1208 C C . SER A 1 154 ? 25.954 41.983 -41.547 1.00 49.44 154 SER A C 1
ATOM 1210 O O . SER A 1 154 ? 25.579 43.073 -41.976 1.00 49.44 154 SER A O 1
ATOM 1212 N N . GLY A 1 155 ? 27.131 41.459 -41.874 1.00 52.72 155 GLY A N 1
ATOM 1213 C CA . GLY A 1 155 ? 28.069 42.037 -42.828 1.00 52.72 155 GLY A CA 1
ATOM 1214 C C . GLY A 1 155 ? 28.656 40.968 -43.740 1.00 52.72 155 GLY A C 1
ATOM 1215 O O . GLY A 1 155 ? 29.863 40.770 -43.750 1.00 52.72 155 GLY A O 1
ATOM 1216 N N . SER A 1 156 ? 27.825 40.241 -44.490 1.00 48.38 156 SER A N 1
ATOM 1217 C CA . SER A 1 156 ? 28.310 39.545 -45.685 1.00 48.38 156 SER A CA 1
ATOM 1218 C C . SER A 1 156 ? 27.166 39.286 -46.658 1.00 48.38 156 SER A C 1
ATOM 1220 O O . SER A 1 156 ? 26.228 38.544 -46.367 1.00 48.38 156 SER A O 1
ATOM 1222 N N . GLN A 1 157 ? 27.227 39.966 -47.800 1.00 54.81 157 GLN A N 1
ATOM 1223 C CA . GLN A 1 157 ? 26.307 39.792 -48.914 1.00 54.81 157 GLN A CA 1
ATOM 1224 C C . GLN A 1 157 ? 26.506 38.405 -49.535 1.00 54.81 157 GLN A C 1
ATOM 1226 O O . GLN A 1 157 ? 27.595 38.075 -49.995 1.00 54.81 157 GLN A O 1
ATOM 1231 N N . SER A 1 158 ? 25.451 37.590 -49.556 1.00 48.09 158 SER A N 1
ATOM 1232 C CA . SER A 1 158 ? 25.444 36.311 -50.267 1.00 48.09 158 SER A CA 1
ATOM 1233 C C . SER A 1 158 ? 25.111 36.546 -51.741 1.00 48.09 158 SER A C 1
ATOM 1235 O O . SER A 1 158 ? 23.980 36.888 -52.076 1.00 48.09 158 SER A O 1
ATOM 1237 N N . THR A 1 159 ? 26.085 36.345 -52.630 1.00 57.16 159 THR A N 1
ATOM 1238 C CA . THR A 1 159 ? 25.929 36.380 -54.099 1.00 57.16 159 THR A CA 1
ATOM 1239 C C . THR A 1 159 ? 25.553 35.013 -54.688 1.00 57.16 159 THR A C 1
ATOM 1241 O O . THR A 1 159 ? 25.792 34.742 -55.862 1.00 57.16 159 THR A O 1
ATOM 1244 N N . TYR A 1 160 ? 24.955 34.119 -53.893 1.00 57.53 160 TYR A N 1
ATOM 1245 C CA . TYR A 1 160 ? 24.781 32.709 -54.267 1.00 57.53 160 TYR A CA 1
ATOM 1246 C C . TYR A 1 160 ? 23.631 32.426 -55.260 1.00 57.53 160 TYR A C 1
ATOM 1248 O O . TYR A 1 160 ? 23.442 31.290 -55.679 1.00 57.53 160 TYR A O 1
ATOM 1256 N N . PHE A 1 161 ? 22.882 33.446 -55.690 1.00 55.69 161 PHE A N 1
ATOM 1257 C CA . PHE A 1 161 ? 21.865 33.323 -56.741 1.00 55.69 161 PHE A CA 1
ATOM 1258 C C . PHE A 1 161 ? 21.999 34.451 -57.768 1.00 55.69 161 PHE A C 1
ATOM 1260 O O . PHE A 1 161 ? 21.181 35.363 -57.824 1.00 55.69 161 PHE A O 1
ATOM 1267 N N . SER A 1 162 ? 23.046 34.402 -58.589 1.00 58.84 162 SER A N 1
ATOM 1268 C CA . SER A 1 162 ? 23.153 35.240 -59.786 1.00 58.84 162 SER A CA 1
ATOM 1269 C C . SER A 1 162 ? 23.943 34.513 -60.874 1.00 58.84 162 SER A C 1
ATOM 1271 O O . SER A 1 162 ? 25.159 34.661 -60.949 1.00 58.84 162 SER A O 1
ATOM 1273 N N . GLN A 1 163 ? 23.244 33.740 -61.708 1.00 44.06 163 GLN A N 1
ATOM 1274 C CA . GLN A 1 163 ? 23.230 33.871 -63.175 1.00 44.06 163 GLN A CA 1
ATOM 1275 C C . GLN A 1 163 ? 22.439 32.708 -63.803 1.00 44.06 163 GLN A C 1
ATOM 1277 O O . GLN A 1 163 ? 22.595 31.549 -63.417 1.00 44.06 163 GLN A O 1
ATOM 1282 N N . LYS A 1 164 ? 21.556 33.071 -64.737 1.00 40.53 164 LYS A N 1
ATOM 1283 C CA . LYS A 1 164 ? 21.154 32.253 -65.884 1.00 40.53 164 LYS A CA 1
ATOM 1284 C C . LYS A 1 164 ? 22.079 32.606 -67.038 1.00 40.53 164 LYS A C 1
ATOM 1286 O O . LYS A 1 164 ? 22.472 33.794 -67.079 1.00 40.53 164 LYS A O 1
#

InterPro domains:
  IPR019175 Prp31 C-terminal [PF09785] (28-145)
  IPR027105 U4/U6 small nuclear ribonucleoprotein Prp31 [PTHR13904] (2-163)

Organism: Citrus sinensis (NCBI:txid2711)

Secondary structure (DSSP, 8-state):
-TT-HHHHHHHHHHHHHHHHHHSPPPPPPPPPPPP---SPPPP---HHHHHHHHTTSPPHHHHHHT---TTSPPPEEEETTEEEE-TTTTTTT-SS-------GGG--PPPHHHHHHHHTTSS---TT--EEE--TTTS-EEE-HHHHHHHTT-------S---

pLDDT: mean 75.9, std 14.31, range [40.53, 96.88]

Sequence (164 aa):
YPSGTVGRSFREEIRNKIEKWQEPSPAKRPKPLPVPDSEPKKMKGGRRLRKMKERYAVTDMRKLANRTQFGVAEESSFVNGLGEGYGMLGQAGSSKIRVFVAQMKLAAKVAKKFKEKHYGSSDATSGRKSRLAFTPVQWLELSIPQAHAQQLGSGSQSTYFSQK